Protein AF-A0A3B1DDD3-F1 (afdb_monomer_lite)

Radius of gyration: 17.93 Å; chains: 1; bounding box: 30×40×44 Å

Sequence (71 aa):
MGKLITLIFILFLGLIAYFAVLNRETVTVLVTNNLAYEIPKIALVLISATAGALLMLIIYTIRDTRRLIDN

Organism: NCBI:txid652676

Secondary structure (DSSP, 8-state):
-HHHHHHHHHHHHHHHHHHHHHT--EEEEEEETTEEEEEEHHHHHHHHHHHHHHHHHHHHHHHHHHHHH--

pLDDT: mean 83.65, std 6.22, range [56.12, 93.56]

Structure (mmCIF, N/CA/C/O backbone):
data_AF-A0A3B1DDD3-F1
#
_entry.id   AF-A0A3B1DDD3-F1
#
loop_
_atom_site.group_PDB
_atom_site.id
_atom_site.type_symbol
_atom_site.label_atom_id
_atom_site.label_alt_id
_atom_site.label_comp_id
_atom_site.label_asym_id
_atom_site.label_entity_id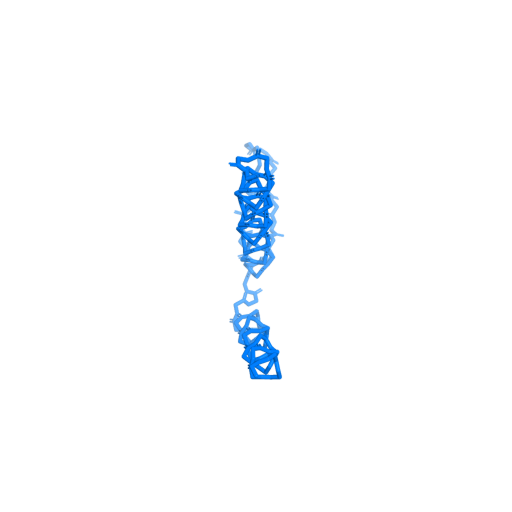
_atom_site.label_seq_id
_atom_site.pdbx_PDB_ins_code
_atom_site.Cartn_x
_atom_site.Cartn_y
_atom_site.Cartn_z
_atom_site.occupancy
_atom_site.B_iso_or_equiv
_atom_site.auth_seq_id
_atom_site.auth_comp_id
_atom_site.auth_asym_id
_atom_site.auth_atom_id
_atom_site.pdbx_PDB_model_num
ATOM 1 N N . MET A 1 1 ? 7.047 -20.253 -16.736 1.00 60.88 1 MET A N 1
ATOM 2 C CA . MET A 1 1 ? 7.480 -19.118 -15.890 1.00 60.88 1 MET A CA 1
ATOM 3 C C . MET A 1 1 ? 6.309 -18.237 -15.448 1.00 60.88 1 MET A C 1
ATOM 5 O O . MET A 1 1 ? 6.064 -18.179 -14.254 1.00 60.88 1 MET A O 1
ATOM 9 N N . GLY A 1 2 ? 5.527 -17.635 -16.360 1.00 70.88 2 GLY A N 1
ATOM 10 C CA . GLY A 1 2 ? 4.435 -16.707 -15.996 1.00 70.88 2 GLY A CA 1
ATOM 11 C C . GLY A 1 2 ? 3.409 -17.245 -14.986 1.00 70.88 2 GLY A C 1
ATOM 12 O O . GLY A 1 2 ? 3.159 -16.595 -13.984 1.00 70.88 2 GLY A O 1
ATOM 13 N N . LYS A 1 3 ? 2.903 -18.475 -15.170 1.00 81.44 3 LYS A N 1
ATOM 14 C CA . LYS A 1 3 ? 1.906 -19.092 -14.265 1.00 81.44 3 LYS A CA 1
ATOM 15 C C . LYS A 1 3 ? 2.374 -19.206 -12.804 1.00 81.44 3 LYS A C 1
ATOM 17 O O . LYS A 1 3 ? 1.575 -19.037 -11.892 1.00 81.44 3 LYS A O 1
ATOM 22 N N . LEU A 1 4 ? 3.664 -19.478 -12.586 1.00 86.69 4 LEU A N 1
ATOM 23 C CA . LEU A 1 4 ? 4.249 -19.607 -11.248 1.00 86.69 4 LEU A CA 1
ATOM 24 C C . LEU A 1 4 ? 4.397 -18.235 -10.575 1.00 86.69 4 LEU A C 1
ATOM 26 O O . LEU A 1 4 ? 4.077 -18.091 -9.401 1.00 86.69 4 LEU A O 1
ATOM 30 N N . ILE A 1 5 ? 4.788 -17.213 -11.341 1.00 78.81 5 ILE A N 1
ATOM 31 C CA . ILE A 1 5 ? 4.846 -15.820 -10.871 1.00 78.81 5 ILE A CA 1
ATOM 32 C C . ILE A 1 5 ? 3.443 -15.326 -10.497 1.00 78.81 5 ILE A C 1
ATOM 34 O O . ILE A 1 5 ? 3.268 -14.727 -9.440 1.00 78.81 5 ILE A O 1
ATOM 38 N N . THR A 1 6 ? 2.430 -15.628 -11.314 1.00 79.19 6 THR A N 1
ATOM 39 C CA . THR A 1 6 ? 1.035 -15.279 -11.010 1.00 79.19 6 THR A CA 1
ATOM 40 C C . THR A 1 6 ? 0.544 -15.960 -9.730 1.00 79.19 6 THR A C 1
ATOM 42 O O . THR A 1 6 ? -0.078 -15.305 -8.901 1.00 79.19 6 THR A O 1
ATOM 45 N N . LEU A 1 7 ? 0.862 -17.245 -9.525 1.00 89.94 7 LEU A N 1
ATOM 46 C CA . LEU A 1 7 ? 0.519 -17.969 -8.294 1.00 89.94 7 LEU A CA 1
ATOM 47 C C . LEU A 1 7 ? 1.158 -17.319 -7.054 1.00 89.94 7 LEU A C 1
ATOM 49 O O . LEU A 1 7 ? 0.475 -17.085 -6.059 1.00 89.94 7 LEU A O 1
ATOM 53 N N . ILE A 1 8 ? 2.452 -16.993 -7.129 1.00 87.12 8 ILE A N 1
ATOM 54 C CA . ILE A 1 8 ? 3.182 -16.316 -6.046 1.00 87.12 8 ILE A CA 1
ATOM 55 C C . ILE A 1 8 ? 2.557 -14.949 -5.747 1.00 87.12 8 ILE A C 1
ATOM 57 O O . ILE A 1 8 ? 2.380 -14.597 -4.584 1.00 87.12 8 ILE A O 1
ATOM 61 N N . PHE A 1 9 ? 2.171 -14.199 -6.780 1.00 80.12 9 PHE A N 1
ATOM 62 C CA . PHE A 1 9 ? 1.529 -12.897 -6.617 1.00 80.12 9 PHE A CA 1
ATOM 63 C C . PHE A 1 9 ? 0.155 -12.998 -5.935 1.00 80.12 9 PHE A C 1
ATOM 65 O O . PHE A 1 9 ? -0.154 -12.204 -5.048 1.00 80.12 9 PHE A O 1
ATOM 72 N N . ILE A 1 10 ? -0.650 -14.005 -6.285 1.00 85.19 10 ILE A N 1
ATOM 73 C CA . ILE A 1 10 ? -1.943 -14.258 -5.630 1.00 85.19 10 ILE A CA 1
ATOM 74 C C . ILE A 1 10 ? -1.743 -14.640 -4.156 1.00 85.19 10 ILE A C 1
ATOM 76 O O . ILE A 1 10 ? -2.439 -14.114 -3.288 1.00 85.19 10 ILE A O 1
ATOM 80 N N . LEU A 1 11 ? -0.771 -15.507 -3.851 1.00 91.94 11 LEU A N 1
ATOM 81 C CA . LEU A 1 11 ? -0.422 -15.862 -2.469 1.00 91.94 11 LEU A CA 1
ATOM 82 C C . LEU A 1 11 ? 0.029 -14.640 -1.663 1.00 91.94 11 LEU A C 1
ATOM 84 O O . LEU A 1 11 ? -0.388 -14.466 -0.520 1.00 91.94 11 LEU A O 1
ATOM 88 N N . PHE A 1 12 ? 0.836 -13.774 -2.273 1.00 84.19 12 PHE A N 1
ATOM 89 C CA . PHE A 1 12 ? 1.282 -12.526 -1.667 1.00 84.19 12 PHE A CA 1
ATOM 90 C C . PHE A 1 12 ? 0.108 -11.589 -1.342 1.00 84.19 12 PHE A C 1
ATOM 92 O O . PHE A 1 12 ? 0.017 -11.090 -0.220 1.00 84.19 12 PHE A O 1
ATOM 99 N N . LEU A 1 13 ? -0.837 -11.411 -2.272 1.00 81.00 13 LEU A N 1
ATOM 100 C CA . LEU A 1 13 ? -2.064 -10.642 -2.028 1.00 81.00 13 LEU A CA 1
ATOM 101 C C . LEU A 1 13 ? -2.905 -11.239 -0.890 1.00 81.00 13 LEU A C 1
ATOM 103 O O . LEU A 1 13 ? -3.403 -10.498 -0.041 1.00 81.00 13 LEU A O 1
ATOM 107 N N . GLY A 1 14 ? -3.027 -12.569 -0.831 1.00 86.38 14 GLY A N 1
ATOM 108 C CA . GLY A 1 14 ? -3.711 -13.263 0.262 1.00 86.38 14 GLY A CA 1
ATOM 109 C C . GLY A 1 14 ? -3.052 -13.022 1.624 1.00 86.38 14 GLY A C 1
ATOM 110 O O . GLY A 1 14 ? -3.744 -12.785 2.613 1.00 86.38 14 GLY A O 1
ATOM 111 N N . LEU A 1 15 ? -1.719 -12.999 1.668 1.00 88.56 15 LEU A N 1
ATOM 112 C CA . LEU A 1 15 ? -0.937 -12.681 2.867 1.00 88.56 15 LEU A CA 1
ATOM 113 C C . LEU A 1 15 ? -1.185 -11.247 3.352 1.00 88.56 15 LEU A C 1
ATOM 115 O O . LEU A 1 15 ? -1.401 -11.039 4.545 1.00 88.56 15 LEU A O 1
ATOM 119 N N . ILE A 1 16 ? -1.225 -10.276 2.434 1.00 80.94 16 ILE A N 1
ATOM 120 C CA . ILE A 1 16 ? -1.566 -8.879 2.748 1.00 80.94 16 ILE A CA 1
ATOM 121 C C . ILE A 1 16 ? -2.988 -8.784 3.313 1.00 80.94 16 ILE A C 1
ATOM 123 O O . ILE A 1 16 ? -3.207 -8.122 4.330 1.00 80.94 16 ILE A O 1
ATOM 127 N N . ALA A 1 17 ? -3.952 -9.467 2.692 1.00 78.56 17 ALA A N 1
ATOM 128 C CA . ALA A 1 17 ? -5.337 -9.483 3.156 1.00 78.56 17 ALA A CA 1
ATOM 129 C C . ALA A 1 17 ? -5.477 -10.134 4.544 1.00 78.56 17 ALA A C 1
ATOM 131 O O . ALA A 1 17 ? -6.210 -9.634 5.394 1.00 78.56 17 ALA A O 1
ATOM 132 N N . TYR A 1 18 ? -4.740 -11.210 4.817 1.00 84.88 18 TYR A N 1
ATOM 133 C CA . TYR A 1 18 ? -4.717 -11.830 6.142 1.00 84.88 18 TYR A CA 1
ATOM 134 C C . TYR A 1 18 ? -4.116 -10.893 7.200 1.00 84.88 18 TYR A C 1
ATOM 136 O O . TYR A 1 18 ? -4.703 -10.694 8.266 1.00 84.88 18 TYR A O 1
ATOM 144 N N . PHE A 1 19 ? -2.997 -10.237 6.878 1.00 81.06 19 PHE A N 1
ATOM 145 C CA . PHE A 1 19 ? -2.395 -9.218 7.741 1.00 81.06 19 PHE A CA 1
ATOM 146 C C . PHE A 1 19 ? -3.354 -8.059 8.037 1.00 81.06 19 PHE A C 1
ATOM 148 O O . PHE A 1 19 ? -3.370 -7.558 9.163 1.00 81.06 19 PHE A O 1
ATOM 155 N N . ALA A 1 20 ? -4.182 -7.668 7.062 1.00 76.12 20 ALA A N 1
ATOM 156 C CA . ALA A 1 20 ? -5.220 -6.656 7.235 1.00 76.12 20 ALA A CA 1
ATOM 157 C C . ALA A 1 20 ? -6.255 -7.041 8.291 1.00 76.12 20 ALA A C 1
ATOM 159 O O . ALA A 1 20 ? -6.648 -6.216 9.113 1.00 76.12 20 ALA A O 1
ATOM 160 N N . VAL A 1 21 ? -6.702 -8.298 8.262 1.00 80.56 21 VAL A N 1
ATOM 161 C CA . VAL A 1 21 ? -7.693 -8.811 9.212 1.00 80.56 21 VAL A CA 1
ATOM 162 C C . VAL A 1 21 ? -7.112 -8.871 10.621 1.00 80.56 21 VAL A C 1
ATOM 164 O O . VAL A 1 21 ? -7.810 -8.525 11.571 1.00 80.56 21 VAL A O 1
ATOM 167 N N . LEU A 1 22 ? -5.841 -9.258 10.753 1.00 84.06 22 LEU A N 1
ATOM 168 C CA . LEU A 1 22 ? -5.171 -9.353 12.050 1.00 84.06 22 LEU A CA 1
ATOM 169 C C . LEU A 1 22 ? -4.894 -7.975 12.678 1.00 84.06 22 LEU A C 1
ATOM 171 O O . LEU A 1 22 ? -4.893 -7.842 13.895 1.00 84.06 22 LEU A O 1
ATOM 175 N N . ASN A 1 23 ? -4.688 -6.943 11.852 1.00 81.19 23 ASN A N 1
ATOM 176 C CA . ASN A 1 23 ? -4.309 -5.593 12.279 1.00 81.19 23 ASN A CA 1
ATOM 177 C C . ASN A 1 23 ? -5.418 -4.570 11.985 1.00 81.19 23 ASN A C 1
ATOM 179 O O . ASN A 1 23 ? -5.168 -3.519 11.392 1.00 81.19 23 ASN A O 1
ATOM 183 N N . ARG A 1 24 ? -6.652 -4.876 12.404 1.00 75.00 24 ARG A N 1
ATOM 184 C CA . ARG A 1 24 ? -7.822 -3.985 12.249 1.00 75.00 24 ARG A CA 1
ATOM 185 C C . ARG A 1 24 ? -7.776 -2.717 13.100 1.00 75.00 24 ARG A C 1
ATOM 187 O O . ARG A 1 24 ? -8.645 -1.864 12.953 1.00 75.00 24 ARG A O 1
ATOM 194 N N . GLU A 1 25 ? -6.797 -2.603 13.987 1.00 85.12 25 GLU A N 1
ATOM 195 C CA . GLU A 1 25 ? -6.603 -1.414 14.806 1.00 85.12 25 GLU A CA 1
ATOM 196 C C . GLU A 1 25 ? -6.402 -0.163 13.942 1.00 85.12 25 GLU A C 1
ATOM 198 O O . GLU A 1 25 ? -5.781 -0.194 12.871 1.00 85.12 25 GLU A O 1
ATOM 203 N N . THR A 1 26 ? -6.924 0.953 14.434 1.00 85.75 26 THR A N 1
ATOM 204 C CA . THR A 1 26 ? -6.734 2.267 13.834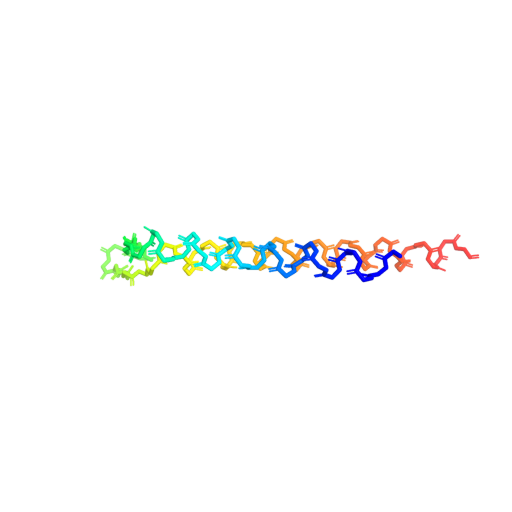 1.00 85.75 26 THR A CA 1
ATOM 205 C C . THR A 1 26 ? -5.455 2.910 14.363 1.00 85.75 26 THR A C 1
ATOM 207 O O . THR A 1 26 ? -4.963 2.598 15.447 1.00 85.75 26 THR A O 1
ATOM 210 N N . VAL A 1 27 ? -4.867 3.781 13.551 1.00 84.88 27 VAL A N 1
ATOM 211 C CA . VAL A 1 27 ? -3.780 4.677 13.940 1.00 84.88 27 VAL A CA 1
ATOM 212 C C . VAL A 1 27 ? -4.272 6.094 13.751 1.00 84.88 27 VAL A C 1
ATOM 214 O O . VAL A 1 27 ? -4.833 6.441 12.710 1.00 84.88 27 VAL A O 1
ATOM 217 N N . THR A 1 28 ? -4.035 6.913 14.765 1.00 86.75 28 THR A N 1
ATOM 218 C CA . THR A 1 28 ? -4.292 8.343 14.710 1.00 86.75 28 THR A CA 1
ATOM 219 C C . THR A 1 28 ? -3.184 9.016 13.909 1.00 86.75 28 THR A C 1
ATOM 221 O O . THR A 1 28 ? -2.022 9.033 14.313 1.00 86.75 28 THR A O 1
ATOM 224 N N . VAL A 1 29 ? -3.544 9.580 12.763 1.00 82.25 29 VAL A N 1
ATOM 225 C CA . VAL A 1 29 ? -2.669 10.428 11.960 1.00 82.25 29 VAL A CA 1
ATOM 226 C C . VAL A 1 29 ? -3.000 11.881 12.258 1.00 82.25 29 VAL A C 1
ATOM 228 O O . VAL A 1 29 ? -4.094 12.366 11.965 1.00 82.25 29 VAL A O 1
ATOM 231 N N . LEU A 1 30 ? -2.035 12.575 12.856 1.00 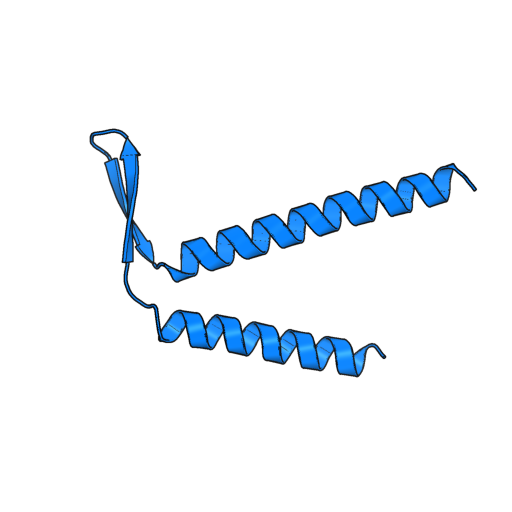85.81 30 LEU A N 1
ATOM 232 C CA . LEU A 1 30 ? -2.086 14.014 13.086 1.00 85.81 30 LEU A CA 1
ATOM 233 C C . LEU A 1 30 ? -1.618 14.730 11.820 1.00 85.81 30 LEU A C 1
ATOM 235 O O . LEU A 1 30 ? -0.444 14.666 11.461 1.00 85.81 30 LEU A O 1
ATOM 239 N N . VAL A 1 31 ? -2.542 15.405 11.140 1.00 81.00 31 VAL A N 1
ATOM 240 C CA . VAL A 1 31 ? -2.234 16.213 9.945 1.00 81.00 31 VAL A CA 1
ATOM 241 C C . VAL A 1 31 ? -1.916 17.662 10.341 1.00 81.00 31 VAL A C 1
ATOM 243 O O . VAL A 1 31 ? -1.152 18.358 9.678 1.00 81.00 31 VAL A O 1
ATOM 246 N N . THR A 1 32 ? -2.493 18.136 11.445 1.00 84.31 32 THR A N 1
ATOM 247 C CA . THR A 1 32 ? -2.293 19.475 12.021 1.00 84.31 32 THR A CA 1
ATOM 248 C C . THR A 1 32 ? -2.608 19.417 13.519 1.00 84.31 32 THR A C 1
ATOM 250 O O . THR A 1 32 ? -3.314 18.505 13.943 1.00 84.31 32 THR A O 1
ATOM 253 N N . ASN A 1 33 ? -2.139 20.387 14.321 1.00 75.19 33 ASN A N 1
ATOM 254 C CA . ASN A 1 33 ? -2.351 20.431 15.783 1.00 75.19 33 ASN A CA 1
ATOM 255 C C . ASN A 1 33 ? -3.811 20.220 16.234 1.00 75.19 33 ASN A C 1
ATOM 257 O O . ASN A 1 33 ? -4.028 19.744 17.340 1.00 75.19 33 ASN A O 1
ATOM 261 N N . ASN A 1 34 ? -4.796 20.542 15.387 1.00 78.25 34 ASN A N 1
ATOM 262 C CA . ASN A 1 34 ? -6.226 20.381 15.670 1.00 78.25 34 ASN A CA 1
ATOM 263 C C . ASN A 1 34 ? -6.943 19.348 14.779 1.00 78.25 34 ASN A C 1
ATOM 265 O O . ASN A 1 34 ? -8.165 19.242 14.841 1.00 78.25 34 ASN A O 1
ATOM 269 N N . LEU A 1 35 ? -6.221 18.618 13.922 1.00 77.94 35 LEU A N 1
ATOM 270 C CA . LEU A 1 35 ? -6.800 17.663 12.973 1.00 77.94 35 LEU A CA 1
ATOM 271 C C . LEU A 1 35 ? -6.131 16.298 13.134 1.00 77.94 35 LEU A C 1
ATOM 273 O O . LEU A 1 35 ? -5.063 16.036 12.574 1.00 77.94 35 LEU A O 1
ATOM 277 N N . ALA A 1 36 ? -6.794 15.439 13.905 1.00 83.56 36 ALA A N 1
ATOM 278 C CA . ALA A 1 36 ? -6.453 14.039 14.090 1.00 83.56 36 ALA A CA 1
ATOM 279 C C . ALA A 1 36 ? -7.459 13.169 13.324 1.00 83.56 36 ALA A C 1
ATOM 281 O O . ALA A 1 36 ? -8.664 13.285 13.542 1.00 83.56 36 ALA A O 1
ATOM 282 N N . TYR A 1 37 ? -6.967 12.307 12.433 1.00 82.25 37 TYR A N 1
ATOM 283 C CA . TYR A 1 37 ? -7.784 11.338 11.704 1.00 82.25 37 TYR A CA 1
ATOM 284 C C . TYR A 1 37 ? -7.394 9.923 12.096 1.00 82.25 37 TYR A C 1
ATOM 286 O O . TYR A 1 37 ? -6.223 9.557 12.044 1.00 82.25 37 TYR A O 1
ATOM 294 N N . GLU A 1 38 ? -8.376 9.106 12.450 1.00 85.75 38 GLU A N 1
ATOM 295 C CA . GLU A 1 38 ? -8.156 7.683 12.665 1.00 85.75 38 GLU A CA 1
ATOM 296 C C . GLU A 1 38 ? -8.281 6.939 11.344 1.00 85.75 38 GLU A C 1
ATOM 298 O O . GLU A 1 38 ? -9.334 6.939 10.706 1.00 85.75 38 GLU A O 1
ATOM 303 N N . ILE A 1 39 ? -7.193 6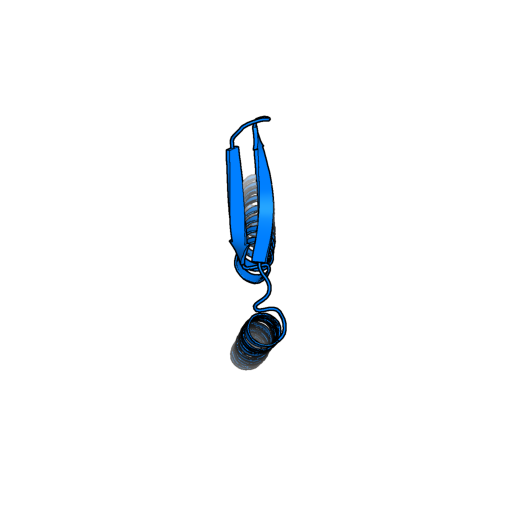.295 10.930 1.00 85.50 39 ILE A N 1
ATOM 304 C CA . ILE A 1 39 ? -7.179 5.452 9.739 1.00 85.50 39 ILE A CA 1
ATOM 305 C C . ILE A 1 39 ? -6.769 4.024 10.097 1.00 85.50 39 ILE A C 1
ATOM 307 O O . ILE A 1 39 ? -5.925 3.829 10.972 1.00 85.50 39 ILE A O 1
ATOM 311 N N . PRO A 1 40 ? -7.327 2.998 9.433 1.00 85.62 40 PRO A N 1
ATOM 312 C CA . PRO A 1 40 ? -6.909 1.619 9.656 1.00 85.62 40 PRO A CA 1
ATOM 313 C C . PRO A 1 40 ? -5.418 1.443 9.350 1.00 85.62 40 PRO A C 1
ATOM 315 O O . PRO A 1 40 ? -4.948 1.903 8.304 1.00 85.62 40 PRO A O 1
ATOM 318 N N . LYS A 1 41 ? -4.679 0.707 10.192 1.00 83.44 41 LYS A N 1
ATOM 319 C CA . LYS A 1 41 ? -3.254 0.391 9.944 1.00 83.44 41 LYS A CA 1
ATOM 320 C C . LYS A 1 41 ? -3.024 -0.208 8.560 1.00 83.44 41 LYS A C 1
ATOM 322 O O . LYS A 1 41 ? -2.051 0.123 7.887 1.00 83.44 41 LYS A O 1
ATOM 327 N N . ILE A 1 42 ? -3.947 -1.051 8.102 1.00 81.94 42 ILE A N 1
ATOM 328 C CA . ILE A 1 42 ? -3.856 -1.646 6.771 1.00 81.94 42 ILE A CA 1
ATOM 329 C C . ILE A 1 42 ? -3.905 -0.606 5.648 1.00 81.94 42 ILE A C 1
ATOM 331 O O . ILE A 1 42 ? -3.203 -0.771 4.655 1.00 81.94 42 ILE A O 1
ATOM 335 N N . ALA A 1 43 ? -4.682 0.471 5.789 1.00 81.62 43 ALA A N 1
ATOM 336 C CA . ALA A 1 43 ? -4.756 1.505 4.762 1.00 81.62 43 ALA A CA 1
ATOM 337 C C . ALA A 1 43 ? -3.378 2.154 4.561 1.00 81.62 43 ALA A C 1
ATOM 339 O O . ALA A 1 43 ? -2.918 2.287 3.431 1.00 81.62 43 ALA A O 1
ATOM 340 N N . LEU A 1 44 ? -2.671 2.444 5.658 1.00 82.00 44 LEU A N 1
ATOM 341 C CA . LEU A 1 44 ? -1.283 2.917 5.643 1.00 82.00 44 LEU A CA 1
ATOM 342 C C . LEU A 1 44 ? -0.334 1.926 4.957 1.00 82.00 44 LEU A C 1
ATOM 344 O O . LEU A 1 44 ? 0.457 2.321 4.099 1.00 82.00 44 LEU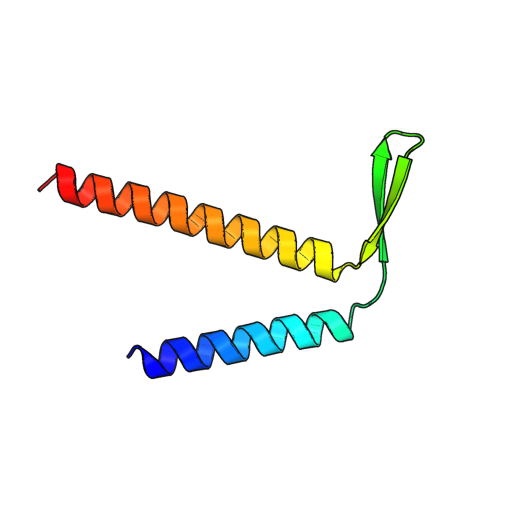 A O 1
ATOM 348 N N . VAL A 1 45 ? -0.428 0.639 5.300 1.00 82.88 45 VAL A N 1
ATOM 349 C CA . VAL A 1 45 ? 0.417 -0.413 4.710 1.00 82.88 45 VAL A CA 1
ATOM 350 C C . VAL A 1 45 ? 0.166 -0.553 3.206 1.00 82.88 45 VAL A C 1
ATOM 352 O O . VAL A 1 45 ? 1.120 -0.601 2.432 1.00 82.88 45 VAL A O 1
ATOM 355 N N . LEU A 1 46 ? -1.098 -0.568 2.777 1.00 82.19 46 LEU A N 1
ATOM 356 C CA . LEU A 1 46 ? -1.477 -0.668 1.366 1.00 82.19 46 LEU A CA 1
ATOM 357 C C . LEU A 1 46 ? -1.021 0.552 0.567 1.00 82.19 46 LEU A C 1
ATOM 359 O O . LEU A 1 46 ? -0.480 0.388 -0.527 1.00 82.19 46 LEU A O 1
ATOM 363 N N . ILE A 1 47 ? -1.198 1.761 1.108 1.00 85.44 47 ILE A N 1
ATOM 364 C CA . ILE A 1 47 ? -0.737 3.000 0.469 1.00 85.44 47 ILE A CA 1
ATOM 365 C C . ILE A 1 47 ? 0.786 2.969 0.306 1.00 85.44 47 ILE A C 1
ATOM 367 O O . ILE A 1 47 ? 1.286 3.230 -0.787 1.00 85.44 47 ILE A O 1
ATOM 371 N N . SER A 1 48 ? 1.519 2.582 1.353 1.00 85.44 48 SER A N 1
ATOM 372 C CA . SER A 1 48 ? 2.981 2.475 1.318 1.00 85.44 48 SER A CA 1
ATOM 373 C C . SER A 1 48 ? 3.463 1.440 0.293 1.00 85.44 48 SER A C 1
ATOM 375 O O . SER A 1 48 ? 4.306 1.742 -0.556 1.00 85.44 48 SER A O 1
ATOM 377 N N . ALA A 1 49 ? 2.870 0.242 0.295 1.00 83.25 49 ALA A N 1
ATOM 378 C CA . ALA A 1 49 ? 3.203 -0.813 -0.660 1.00 83.25 49 ALA A CA 1
ATOM 379 C C . ALA A 1 49 ? 2.906 -0.395 -2.111 1.00 83.25 49 ALA A C 1
ATOM 381 O O . ALA A 1 49 ? 3.721 -0.629 -3.005 1.00 83.25 49 ALA A O 1
ATOM 382 N N . THR A 1 50 ? 1.769 0.268 -2.342 1.00 84.69 50 THR A N 1
ATOM 383 C CA . THR A 1 50 ? 1.374 0.763 -3.669 1.00 84.69 50 THR A CA 1
ATOM 384 C C . THR A 1 50 ? 2.318 1.859 -4.154 1.00 84.69 50 THR A C 1
ATOM 386 O O . THR A 1 50 ? 2.755 1.822 -5.304 1.00 84.69 50 THR A O 1
ATOM 389 N N . ALA A 1 51 ? 2.691 2.802 -3.283 1.00 90.62 51 ALA A N 1
ATOM 390 C CA . ALA A 1 51 ? 3.657 3.846 -3.610 1.00 90.62 51 ALA A CA 1
ATOM 391 C C . ALA A 1 51 ? 5.025 3.250 -3.983 1.00 90.62 51 ALA A C 1
ATOM 393 O O . ALA A 1 51 ? 5.604 3.633 -4.999 1.00 90.62 51 ALA A O 1
ATOM 394 N N . GLY A 1 52 ? 5.508 2.263 -3.220 1.00 84.56 52 GLY A N 1
ATOM 395 C CA . GLY A 1 52 ? 6.751 1.551 -3.527 1.00 84.56 52 GLY A CA 1
ATOM 396 C C . GLY A 1 52 ? 6.702 0.807 -4.866 1.00 84.56 52 GLY A C 1
ATOM 397 O O . GLY A 1 52 ? 7.637 0.904 -5.664 1.00 84.56 52 GLY A O 1
ATOM 398 N N . ALA A 1 53 ? 5.595 0.115 -5.151 1.00 83.75 53 ALA A N 1
ATOM 399 C CA . ALA A 1 53 ? 5.395 -0.579 -6.422 1.00 83.75 53 ALA A CA 1
ATOM 400 C C . ALA A 1 53 ? 5.361 0.392 -7.616 1.00 83.75 53 ALA A C 1
ATOM 402 O O . ALA A 1 53 ? 6.018 0.145 -8.628 1.00 83.75 53 ALA A O 1
ATOM 403 N N . LEU A 1 54 ? 4.657 1.522 -7.487 1.00 89.56 54 LEU A N 1
ATOM 404 C CA . LEU A 1 54 ? 4.631 2.575 -8.508 1.00 89.56 54 LEU A CA 1
ATOM 405 C C . LEU A 1 54 ? 6.027 3.151 -8.765 1.00 89.56 54 LEU A C 1
ATOM 407 O O . LEU A 1 54 ? 6.422 3.310 -9.918 1.00 89.56 54 LEU A O 1
ATOM 411 N N . LEU A 1 55 ? 6.799 3.410 -7.709 1.00 92.62 55 LEU A N 1
ATOM 412 C CA . LEU A 1 55 ? 8.165 3.921 -7.822 1.00 92.62 55 LEU A CA 1
ATOM 413 C C . LEU A 1 55 ? 9.067 2.920 -8.567 1.00 92.62 55 LEU A C 1
ATOM 415 O O . LEU A 1 55 ? 9.787 3.306 -9.490 1.00 92.62 55 LEU A O 1
ATOM 419 N N . MET A 1 56 ? 8.967 1.624 -8.248 1.00 86.25 56 MET A N 1
ATOM 420 C CA . MET A 1 56 ? 9.668 0.577 -9.002 1.00 86.25 56 MET A CA 1
ATOM 421 C C . MET A 1 56 ? 9.276 0.554 -10.481 1.00 86.25 56 MET A C 1
ATOM 423 O O . MET A 1 56 ? 10.162 0.429 -11.326 1.00 86.25 56 MET A O 1
ATOM 427 N N . LEU A 1 57 ? 7.988 0.693 -10.810 1.00 85.25 57 LEU A N 1
ATOM 428 C CA . LEU A 1 57 ? 7.530 0.731 -12.203 1.00 85.25 57 LEU A CA 1
ATOM 429 C C . LEU A 1 57 ? 8.110 1.930 -12.957 1.00 85.25 57 LEU A C 1
ATOM 431 O O . LEU A 1 57 ? 8.569 1.775 -14.089 1.00 85.25 57 LEU A O 1
ATOM 435 N N . ILE A 1 58 ? 8.146 3.104 -12.327 1.00 91.81 58 ILE A N 1
ATOM 436 C CA . ILE A 1 58 ? 8.750 4.307 -12.912 1.00 91.81 58 ILE A CA 1
ATOM 437 C C . ILE A 1 58 ? 10.240 4.075 -13.186 1.00 91.81 58 ILE A C 1
ATOM 439 O O . ILE A 1 58 ? 10.691 4.291 -14.311 1.00 91.81 58 ILE A O 1
ATOM 443 N N . ILE A 1 59 ? 11.002 3.582 -12.202 1.00 91.81 59 ILE A N 1
ATOM 444 C CA . ILE A 1 59 ? 12.438 3.293 -12.373 1.00 91.81 59 ILE A CA 1
ATOM 445 C C . ILE A 1 59 ? 12.660 2.261 -13.478 1.00 91.81 59 ILE A C 1
ATOM 447 O O . ILE A 1 59 ? 13.534 2.442 -14.327 1.00 91.81 59 ILE A O 1
ATOM 451 N N . TYR A 1 60 ? 11.876 1.182 -13.473 1.00 88.62 60 TYR A N 1
ATOM 452 C CA . TYR A 1 60 ? 11.955 0.140 -14.489 1.00 88.62 60 TYR A CA 1
ATOM 453 C C . TYR A 1 60 ? 11.732 0.722 -15.886 1.00 88.62 60 TYR A C 1
ATOM 455 O O . TYR A 1 60 ? 12.537 0.471 -16.779 1.00 88.62 60 TYR A O 1
ATOM 463 N N . THR A 1 61 ? 10.698 1.550 -16.041 1.00 90.12 61 THR A N 1
ATOM 464 C CA . THR A 1 61 ? 10.347 2.191 -17.313 1.00 90.12 61 THR A CA 1
ATOM 465 C C . THR A 1 61 ? 11.462 3.120 -17.781 1.00 90.12 61 THR A C 1
ATOM 467 O O . THR A 1 61 ? 11.891 3.029 -18.922 1.00 90.12 61 THR A O 1
ATOM 470 N N . ILE A 1 62 ? 12.006 3.964 -16.896 1.00 93.56 62 ILE A N 1
ATOM 471 C CA . ILE A 1 62 ? 13.139 4.845 -17.228 1.00 93.56 62 ILE A CA 1
ATOM 472 C C . ILE A 1 62 ? 14.346 4.026 -17.697 1.00 93.56 62 ILE A C 1
ATOM 474 O O . ILE A 1 62 ? 14.994 4.386 -18.681 1.00 93.56 62 ILE A O 1
ATOM 478 N N . ARG A 1 63 ? 14.667 2.935 -16.993 1.00 88.38 63 ARG A N 1
ATOM 479 C CA . ARG A 1 63 ? 15.803 2.072 -17.334 1.00 88.38 63 ARG A CA 1
ATOM 480 C C . ARG A 1 63 ? 15.608 1.388 -18.685 1.00 88.38 63 ARG A C 1
ATOM 482 O O . ARG A 1 63 ? 16.562 1.295 -19.452 1.00 88.38 63 ARG A O 1
ATOM 489 N N 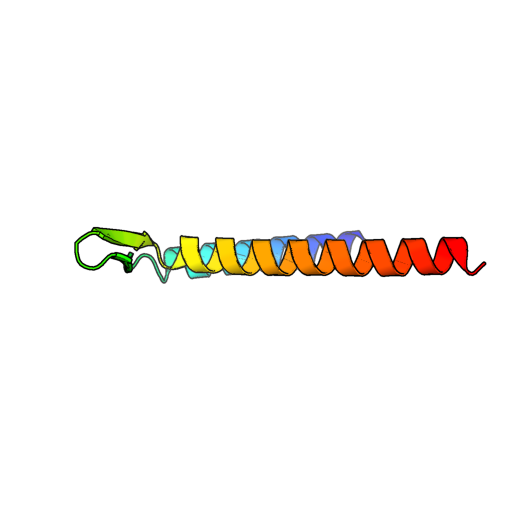. ASP A 1 64 ? 14.397 0.923 -18.961 1.00 90.81 64 ASP A N 1
ATOM 490 C CA . ASP A 1 64 ? 14.052 0.269 -20.220 1.00 90.81 64 ASP A CA 1
ATOM 491 C C . ASP A 1 64 ? 14.113 1.253 -21.397 1.00 90.81 64 ASP A C 1
ATOM 493 O O . ASP A 1 64 ? 14.787 0.988 -22.390 1.00 90.81 64 ASP A O 1
ATOM 497 N N . THR A 1 65 ? 13.544 2.452 -21.235 1.00 91.25 65 THR A N 1
ATOM 498 C CA . THR A 1 65 ? 13.615 3.517 -22.246 1.00 91.25 65 THR A CA 1
ATOM 499 C C . THR A 1 65 ? 15.054 3.947 -22.527 1.00 91.25 65 THR A C 1
ATOM 501 O O . THR A 1 65 ? 15.419 4.121 -23.686 1.00 91.25 65 THR A O 1
ATOM 504 N N . ARG A 1 66 ? 15.905 4.086 -21.498 1.00 88.88 66 ARG A N 1
ATOM 505 C CA . ARG A 1 66 ? 17.337 4.383 -21.702 1.00 88.88 66 ARG A CA 1
ATOM 506 C C . ARG A 1 66 ? 18.031 3.294 -22.511 1.00 88.88 66 ARG A C 1
ATOM 508 O O . ARG A 1 66 ? 18.733 3.612 -23.459 1.00 88.88 66 ARG A O 1
ATOM 515 N N . ARG A 1 67 ? 17.782 2.022 -22.186 1.00 85.12 67 ARG A N 1
ATOM 516 C CA . ARG A 1 67 ? 18.339 0.886 -22.931 1.00 85.12 67 ARG A CA 1
ATOM 517 C C . ARG A 1 67 ? 17.899 0.874 -24.398 1.00 85.12 67 ARG A C 1
ATOM 519 O O . ARG A 1 67 ? 18.683 0.459 -25.240 1.00 85.12 67 ARG A O 1
ATOM 526 N N . LEU A 1 68 ? 16.667 1.291 -24.689 1.00 87.00 68 LEU A N 1
ATOM 527 C CA . LEU A 1 68 ? 16.155 1.386 -26.057 1.00 87.00 68 LEU A CA 1
ATOM 528 C C . LEU A 1 68 ? 16.822 2.519 -26.853 1.00 87.00 68 LEU A C 1
ATOM 530 O O . LEU A 1 68 ? 17.006 2.376 -28.050 1.00 87.00 68 LEU A O 1
ATOM 534 N N . ILE A 1 69 ? 17.146 3.641 -26.200 1.00 87.62 69 ILE A N 1
ATOM 535 C CA . ILE A 1 69 ? 17.779 4.806 -26.841 1.00 87.62 69 ILE A CA 1
ATOM 536 C C . ILE A 1 69 ? 19.288 4.596 -27.035 1.00 87.62 69 ILE A C 1
ATOM 538 O O . ILE A 1 69 ? 19.837 5.052 -28.033 1.00 87.62 69 ILE A O 1
ATOM 542 N N . ASP A 1 70 ? 19.957 3.925 -26.093 1.00 78.12 70 ASP A N 1
ATOM 543 C CA . ASP A 1 70 ? 21.400 3.640 -26.153 1.00 78.12 70 ASP A CA 1
ATOM 544 C C . ASP A 1 70 ? 21.766 2.517 -27.155 1.00 78.12 70 ASP A C 1
ATOM 546 O O . ASP A 1 70 ? 22.948 2.199 -27.302 1.00 78.12 70 ASP A O 1
ATOM 550 N N . ASN A 1 71 ? 20.786 1.901 -27.828 1.00 56.12 71 ASN A N 1
ATOM 551 C CA . ASN A 1 71 ? 20.960 0.780 -28.759 1.00 56.12 71 ASN A CA 1
ATOM 552 C C . ASN A 1 71 ? 20.491 1.135 -30.172 1.00 56.12 71 ASN A C 1
ATOM 554 O O . ASN A 1 71 ? 21.169 0.709 -31.130 1.00 56.12 71 ASN A O 1
#

Foldseek 3Di:
DVVVVVVVVVVVVVVLVVVQVVQQAWDWDDPDPPDTDTDGPSVVVVVVVVVVVVVVVVVVVVVVVVVVVVD